Protein AF-A0A6C1P5B0-F1 (afdb_monomer_lite)

Sequence (111 aa):
MDVAIIEFALLFVALGLSKLLVMAIQHYRHRSEVDELVGQFNICWNGKEEDELYAWYRVRMHLMNTNASQRRKNYVDQRISNLNKSKIVSKTMVTPRGELLMKPAKKDTSY

Foldseek 3Di:
DVVVVVVVVVVVVVVVVVVVVVVVVVVVVVVVLVVVLVVQLVVQDPPDLVCSLVSLVVSLVVCVVDPHDPVSNVVSVVVNVVSVVVPPPPCWDADPVRDTPNPDDPPPPDD

Secondary structure (DSSP, 8-state):
-HHHHHHHHHHHHHHHHHHHHHHHHHHHHHHHHHHHHHHHHHHH--S-HHHHHHHHHHHHHHHHHTT--HHHHHHHHHHHHHHHHHH---SEEEPTTS-EEEPPP------

pLDDT: mean 77.36, std 13.17, range [44.78, 91.88]

Structure (mmCIF, N/CA/C/O backbone):
data_AF-A0A6C1P5B0-F1
#
_entry.id   AF-A0A6C1P5B0-F1
#
loop_
_atom_site.group_PDB
_atom_site.id
_atom_site.type_symbol
_atom_site.label_atom_id
_atom_site.label_alt_id
_atom_site.label_comp_id
_atom_site.label_asym_id
_atom_site.label_entity_id
_atom_site.label_seq_id
_atom_site.pdbx_PDB_ins_code
_atom_site.Cartn_x
_atom_site.Cartn_y
_atom_site.Cartn_z
_atom_site.occupancy
_atom_site.B_iso_or_equiv
_atom_site.auth_seq_id
_atom_site.auth_comp_id
_atom_site.auth_asym_id
_atom_site.auth_atom_id
_atom_site.pdbx_PDB_model_num
ATOM 1 N N . MET A 1 1 ? 25.398 3.217 -47.181 1.00 62.22 1 MET A N 1
ATOM 2 C CA . MET A 1 1 ? 24.157 3.908 -46.766 1.00 62.22 1 MET A CA 1
ATOM 3 C C . MET A 1 1 ? 23.291 3.014 -45.888 1.00 62.22 1 MET A C 1
ATOM 5 O O . MET A 1 1 ? 22.698 3.520 -44.948 1.00 62.22 1 MET A O 1
ATOM 9 N N . ASP A 1 2 ? 23.298 1.700 -46.109 1.00 79.44 2 ASP A N 1
ATOM 10 C CA . ASP A 1 2 ? 22.427 0.755 -45.392 1.00 79.44 2 ASP A CA 1
ATOM 11 C C . ASP A 1 2 ? 22.732 0.622 -43.891 1.00 79.44 2 ASP A C 1
ATOM 13 O O . ASP A 1 2 ? 21.816 0.500 -43.085 1.00 79.44 2 ASP A O 1
ATOM 17 N N . VAL A 1 3 ? 24.002 0.742 -43.486 1.00 82.75 3 VAL A N 1
ATOM 18 C CA . VAL A 1 3 ? 24.412 0.647 -42.069 1.00 82.75 3 VAL A CA 1
ATOM 19 C C . VAL A 1 3 ? 23.792 1.758 -41.212 1.00 82.75 3 VAL A C 1
ATOM 21 O O . VAL A 1 3 ? 23.270 1.478 -40.139 1.00 82.75 3 VAL A O 1
ATOM 24 N N . ALA A 1 4 ? 23.756 2.996 -41.714 1.00 84.12 4 ALA A N 1
ATOM 25 C CA . ALA A 1 4 ? 23.169 4.127 -40.991 1.00 84.12 4 ALA A CA 1
ATOM 26 C C . ALA A 1 4 ? 21.646 3.979 -40.816 1.00 84.12 4 ALA A C 1
ATOM 28 O O . ALA A 1 4 ? 21.088 4.389 -39.803 1.00 84.12 4 ALA A O 1
ATOM 29 N N . ILE A 1 5 ? 20.968 3.355 -41.785 1.00 86.62 5 ILE A N 1
ATOM 30 C CA . ILE A 1 5 ? 19.528 3.070 -41.712 1.00 86.62 5 ILE A CA 1
ATOM 31 C C . ILE A 1 5 ? 19.258 1.997 -40.649 1.00 86.62 5 ILE A C 1
ATOM 33 O O . ILE A 1 5 ? 18.314 2.124 -39.869 1.00 86.62 5 ILE A O 1
ATOM 37 N N . ILE A 1 6 ? 20.110 0.969 -40.580 1.00 89.25 6 ILE A N 1
ATOM 38 C CA . ILE A 1 6 ? 20.019 -0.098 -39.575 1.00 89.25 6 ILE A CA 1
ATOM 39 C C . ILE A 1 6 ? 20.282 0.451 -38.167 1.00 89.25 6 ILE A C 1
ATOM 41 O O . ILE A 1 6 ? 19.525 0.142 -37.248 1.00 89.25 6 ILE A O 1
ATOM 45 N N . GLU A 1 7 ? 21.298 1.300 -37.989 1.00 82.75 7 GLU A N 1
ATOM 46 C CA . GLU A 1 7 ? 21.575 1.968 -36.708 1.00 82.75 7 GLU A CA 1
ATOM 47 C C . GLU A 1 7 ? 20.400 2.841 -36.254 1.00 82.75 7 GLU A C 1
ATOM 49 O O . GLU A 1 7 ? 19.996 2.796 -35.090 1.00 82.75 7 GLU A O 1
ATOM 54 N N . PHE A 1 8 ? 19.794 3.587 -37.180 1.00 89.31 8 PHE A N 1
ATOM 55 C CA . PHE A 1 8 ? 18.635 4.422 -36.879 1.00 89.31 8 PHE A CA 1
ATOM 56 C C . PHE A 1 8 ? 17.410 3.577 -36.499 1.00 89.31 8 PHE A C 1
ATOM 58 O O . PHE A 1 8 ? 16.720 3.887 -35.529 1.00 89.31 8 PHE A O 1
ATOM 65 N N . ALA A 1 9 ? 17.172 2.460 -37.193 1.00 88.38 9 ALA A N 1
ATOM 66 C CA . ALA A 1 9 ? 16.107 1.516 -36.854 1.00 88.38 9 ALA A CA 1
ATOM 67 C C . ALA A 1 9 ? 16.325 0.858 -35.478 1.00 88.38 9 ALA A C 1
ATOM 69 O O . ALA A 1 9 ? 15.390 0.767 -34.677 1.00 88.38 9 ALA A O 1
ATOM 70 N N . LEU A 1 10 ? 17.562 0.459 -35.162 1.00 91.12 10 LEU A N 1
ATOM 71 C CA . LEU A 1 10 ? 17.937 -0.084 -33.853 1.00 91.12 10 LEU A CA 1
ATOM 72 C C . LEU A 1 10 ? 17.684 0.914 -32.720 1.00 91.12 10 LEU A C 1
ATOM 74 O O . LEU A 1 10 ? 17.243 0.512 -31.643 1.00 91.12 10 LEU A O 1
ATOM 78 N N . LEU A 1 11 ? 17.892 2.209 -32.961 1.00 90.19 11 LEU A N 1
ATOM 79 C CA . LEU A 1 11 ? 17.638 3.254 -31.971 1.00 90.19 11 LEU A CA 1
ATOM 80 C C . LEU A 1 11 ? 16.148 3.351 -31.600 1.00 90.19 11 LEU A C 1
ATOM 82 O O . LEU A 1 11 ? 15.812 3.455 -30.418 1.00 90.19 11 LEU A O 1
ATOM 86 N N . PHE A 1 12 ? 15.237 3.234 -32.570 1.00 90.25 12 PHE A N 1
ATOM 87 C CA . PHE A 1 12 ? 13.794 3.193 -32.289 1.00 90.25 12 PHE A CA 1
ATOM 88 C C . PHE A 1 12 ? 13.375 1.929 -31.539 1.00 90.25 12 PHE A C 1
ATOM 90 O O . PHE A 1 12 ? 12.561 2.001 -30.614 1.00 90.25 12 PHE A O 1
ATOM 97 N N . VAL A 1 13 ? 13.961 0.782 -31.886 1.00 91.25 13 VAL A N 1
ATOM 98 C CA . VAL A 1 13 ? 13.725 -0.478 -31.167 1.00 91.25 13 VAL A CA 1
ATOM 99 C C . VAL A 1 13 ? 14.211 -0.370 -29.718 1.00 91.25 13 VAL A C 1
ATOM 101 O O . VAL A 1 13 ? 13.481 -0.737 -28.795 1.00 91.25 13 VAL A O 1
ATOM 104 N N . ALA A 1 14 ? 15.392 0.210 -29.491 1.00 91.62 14 ALA A N 1
ATOM 105 C CA . ALA A 1 14 ? 15.939 0.443 -28.156 1.00 91.62 14 ALA A CA 1
ATOM 106 C C . ALA A 1 14 ? 15.065 1.398 -27.322 1.00 91.62 14 ALA A C 1
ATOM 108 O O . ALA A 1 14 ? 14.828 1.146 -26.139 1.00 91.62 14 ALA A O 1
ATOM 109 N N . LEU A 1 15 ? 14.525 2.460 -27.931 1.00 90.88 15 LEU A N 1
ATOM 110 C CA . LEU A 1 15 ? 13.583 3.374 -27.274 1.00 90.88 15 LEU A CA 1
ATOM 111 C C . LEU A 1 15 ? 12.289 2.664 -26.850 1.00 90.88 15 LEU A C 1
ATOM 113 O O . LEU A 1 15 ? 11.814 2.863 -25.728 1.00 90.88 15 LEU A O 1
ATOM 117 N N . GLY A 1 16 ? 11.739 1.811 -27.719 1.00 91.88 16 GLY A N 1
ATOM 118 C CA . GLY A 1 16 ? 10.561 0.998 -27.408 1.00 91.88 16 GLY A CA 1
ATOM 119 C C . GLY A 1 16 ? 10.817 0.021 -26.258 1.00 91.88 16 GLY A C 1
ATOM 120 O O . GLY A 1 16 ? 10.052 -0.025 -25.293 1.00 91.88 16 GLY A O 1
ATOM 121 N N . LEU A 1 17 ? 11.938 -0.702 -26.312 1.00 90.62 17 LEU A N 1
ATOM 122 C CA . LEU A 1 17 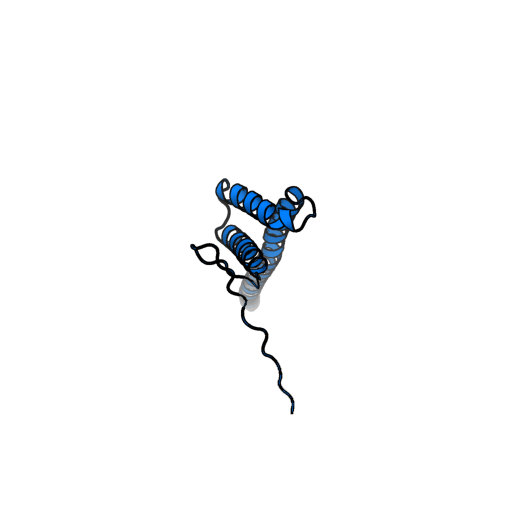? 12.356 -1.631 -25.259 1.00 90.62 17 LEU A CA 1
ATOM 123 C C . LEU A 1 17 ? 12.588 -0.924 -23.921 1.00 90.62 17 LEU A C 1
ATOM 125 O O . LEU A 1 17 ? 12.145 -1.425 -22.892 1.00 90.62 17 LEU A O 1
ATOM 129 N N . SER A 1 18 ? 13.203 0.261 -23.923 1.00 90.44 18 SER A N 1
ATOM 130 C CA . SER A 1 18 ? 13.410 1.067 -22.713 1.00 90.44 18 SER A CA 1
ATOM 131 C C . SER A 1 18 ? 12.085 1.418 -22.025 1.00 90.44 18 SER A C 1
ATOM 133 O O . SER A 1 18 ? 11.930 1.216 -20.817 1.00 90.44 18 SER A O 1
ATOM 135 N N . LYS A 1 19 ? 11.077 1.853 -22.795 1.00 88.00 19 LYS A N 1
ATOM 136 C CA . LYS A 1 19 ? 9.723 2.126 -22.279 1.00 88.00 19 LYS A CA 1
ATOM 137 C C . LYS A 1 19 ? 9.085 0.879 -21.665 1.00 88.00 19 LYS A C 1
ATOM 139 O O . LYS A 1 19 ? 8.540 0.966 -20.565 1.00 88.00 19 LYS A O 1
ATOM 144 N N . LEU A 1 20 ? 9.178 -0.268 -22.341 1.00 89.31 20 LEU A N 1
ATOM 145 C CA . LEU A 1 20 ? 8.651 -1.540 -21.833 1.00 89.31 20 LEU A CA 1
ATOM 146 C C . LEU A 1 20 ? 9.322 -1.951 -20.518 1.00 89.31 20 LEU A C 1
ATOM 148 O O . LEU A 1 20 ? 8.639 -2.350 -19.576 1.00 89.31 20 LEU A O 1
ATOM 152 N N . LEU A 1 21 ? 10.642 -1.788 -20.424 1.00 88.75 21 LEU A N 1
ATOM 153 C CA . LEU A 1 21 ? 11.419 -2.099 -19.226 1.00 88.75 21 LEU A CA 1
ATOM 154 C C . LEU A 1 21 ? 11.000 -1.224 -18.040 1.00 88.75 21 LEU A C 1
ATOM 156 O O . LEU A 1 21 ? 10.780 -1.733 -16.943 1.00 88.75 21 LEU A O 1
ATOM 160 N N . VAL A 1 22 ? 10.801 0.079 -18.263 1.00 88.00 22 VAL A N 1
ATOM 161 C CA . VAL A 1 22 ? 10.298 0.990 -17.224 1.00 88.00 22 VAL A CA 1
ATOM 162 C C . VAL A 1 22 ? 8.896 0.590 -16.764 1.00 88.00 22 VAL A C 1
ATOM 164 O O . VAL A 1 22 ? 8.643 0.571 -15.559 1.00 88.00 22 VAL A O 1
ATOM 167 N N . MET A 1 23 ? 7.992 0.232 -17.681 1.00 84.12 23 MET A N 1
ATOM 168 C CA . MET A 1 23 ? 6.644 -0.226 -17.313 1.00 84.12 23 MET A CA 1
ATOM 169 C C . MET A 1 23 ? 6.688 -1.519 -16.493 1.00 84.12 23 MET A C 1
ATOM 171 O O . MET A 1 23 ? 6.004 -1.619 -15.473 1.00 84.12 23 MET A O 1
ATOM 175 N N . ALA A 1 24 ? 7.530 -2.478 -16.885 1.00 81.50 24 ALA A N 1
ATOM 176 C CA . ALA A 1 24 ? 7.726 -3.712 -16.134 1.00 81.50 24 ALA A CA 1
ATOM 177 C C . ALA A 1 24 ? 8.270 -3.424 -14.724 1.00 81.50 24 ALA A C 1
ATOM 179 O O . ALA A 1 24 ? 7.690 -3.873 -13.736 1.00 81.50 24 ALA A O 1
ATOM 180 N N . ILE A 1 25 ? 9.319 -2.603 -14.604 1.00 82.81 25 ILE A N 1
ATOM 181 C CA . ILE A 1 25 ? 9.905 -2.219 -13.309 1.00 82.81 25 ILE A CA 1
ATOM 182 C C . ILE A 1 25 ? 8.868 -1.530 -12.416 1.00 82.81 25 ILE A C 1
ATOM 184 O O . ILE A 1 25 ? 8.769 -1.855 -11.235 1.00 82.81 25 ILE A O 1
ATOM 188 N N . GLN A 1 26 ? 8.070 -0.604 -12.954 1.00 74.38 26 GLN A N 1
ATOM 189 C CA . GLN A 1 26 ? 7.018 0.068 -12.186 1.00 74.38 26 GLN A CA 1
ATOM 190 C C . GLN A 1 26 ? 5.969 -0.916 -11.656 1.00 74.38 26 GLN A C 1
ATOM 192 O O . GLN A 1 26 ? 5.508 -0.763 -10.523 1.00 74.38 26 GLN A O 1
ATOM 197 N N . HIS A 1 27 ? 5.620 -1.937 -12.442 1.00 72.75 27 HIS A N 1
ATOM 198 C CA . HIS A 1 27 ? 4.692 -2.979 -12.018 1.00 72.75 27 HIS A CA 1
ATOM 199 C C . HIS A 1 27 ? 5.258 -3.814 -10.857 1.00 72.75 27 HIS A C 1
ATOM 201 O O . HIS A 1 27 ? 4.585 -3.992 -9.842 1.00 72.75 27 HIS A O 1
ATOM 207 N N . TYR A 1 28 ? 6.517 -4.253 -10.945 1.00 72.12 28 TYR A N 1
ATOM 208 C CA . TYR A 1 28 ? 7.165 -5.015 -9.867 1.00 72.12 28 TYR A CA 1
ATOM 209 C C . TYR A 1 28 ? 7.414 -4.183 -8.607 1.00 72.12 28 TYR A C 1
ATOM 211 O O . TYR A 1 28 ? 7.228 -4.670 -7.491 1.00 72.12 28 TYR A O 1
ATOM 219 N N . ARG A 1 29 ? 7.778 -2.907 -8.765 1.00 66.88 29 ARG A N 1
ATOM 220 C CA . ARG A 1 29 ? 8.003 -1.998 -7.636 1.00 66.88 29 ARG A CA 1
ATOM 221 C C . ARG A 1 29 ? 6.724 -1.759 -6.833 1.00 66.88 29 ARG A C 1
ATOM 223 O O . ARG A 1 29 ? 6.788 -1.630 -5.615 1.00 66.88 29 ARG A O 1
ATOM 230 N N . HIS A 1 30 ? 5.564 -1.759 -7.493 1.00 59.59 30 HIS A N 1
ATOM 231 C CA . HIS A 1 30 ? 4.272 -1.630 -6.817 1.00 59.59 30 HIS A CA 1
ATOM 232 C C . HIS A 1 30 ? 4.004 -2.781 -5.840 1.00 59.59 30 HIS A C 1
ATOM 234 O O . HIS A 1 30 ? 3.536 -2.543 -4.729 1.00 59.59 30 HIS A O 1
ATOM 240 N N . ARG A 1 31 ? 4.376 -4.008 -6.225 1.00 62.56 31 ARG A N 1
ATOM 241 C CA . ARG A 1 31 ? 4.257 -5.193 -5.367 1.00 62.56 31 ARG A CA 1
ATOM 242 C C . ARG A 1 31 ? 5.111 -5.050 -4.105 1.00 62.56 31 ARG A C 1
ATOM 244 O O . ARG A 1 31 ? 4.591 -5.206 -3.008 1.00 62.56 31 ARG A O 1
ATOM 251 N N . SER A 1 32 ? 6.357 -4.600 -4.268 1.00 71.94 32 SER A N 1
ATOM 252 C CA . SER A 1 32 ? 7.278 -4.334 -3.153 1.00 71.94 32 SER A CA 1
ATOM 253 C C . SER A 1 32 ? 6.728 -3.303 -2.155 1.00 71.94 32 SER A C 1
ATOM 255 O O . SER A 1 32 ? 6.774 -3.510 -0.946 1.00 71.94 32 SER A O 1
ATOM 257 N N . GLU A 1 33 ? 6.128 -2.208 -2.639 1.00 71.62 33 GLU A N 1
ATOM 258 C CA . GLU A 1 33 ? 5.594 -1.156 -1.757 1.00 71.62 33 GLU A CA 1
ATOM 259 C C . GLU A 1 33 ? 4.412 -1.637 -0.891 1.00 71.62 33 GLU A C 1
ATOM 261 O O . GLU A 1 33 ? 4.256 -1.181 0.250 1.00 71.62 33 GLU A O 1
ATOM 266 N N . VAL A 1 34 ? 3.577 -2.538 -1.425 1.00 76.69 34 VAL A N 1
ATOM 267 C CA . VAL A 1 34 ? 2.470 -3.173 -0.691 1.00 76.69 34 VAL A CA 1
ATOM 268 C C . VAL A 1 34 ? 2.997 -4.241 0.263 1.00 76.69 34 VAL A C 1
ATOM 270 O O . VAL A 1 34 ? 2.560 -4.280 1.412 1.00 76.69 34 VAL A O 1
ATOM 273 N N . ASP A 1 35 ? 3.962 -5.049 -0.169 1.00 80.19 35 ASP A N 1
ATOM 274 C CA . ASP A 1 35 ? 4.572 -6.090 0.660 1.00 80.19 35 ASP A CA 1
ATOM 275 C C . ASP A 1 35 ? 5.272 -5.489 1.890 1.00 80.19 35 ASP A C 1
ATOM 277 O O . ASP A 1 35 ? 5.115 -5.997 2.999 1.00 80.19 35 ASP A O 1
ATOM 281 N N . GLU A 1 36 ? 5.944 -4.342 1.748 1.00 81.94 36 GLU A N 1
ATOM 282 C CA . GLU A 1 36 ? 6.495 -3.596 2.887 1.00 81.94 36 GLU A CA 1
ATOM 283 C C . GLU A 1 36 ? 5.413 -3.136 3.877 1.00 81.94 36 GLU A C 1
ATOM 285 O O . GLU A 1 36 ? 5.600 -3.226 5.091 1.00 81.94 36 GLU A O 1
ATOM 290 N N . LEU A 1 37 ? 4.276 -2.633 3.378 1.00 84.38 37 LEU A N 1
ATOM 291 C CA . LEU A 1 37 ? 3.157 -2.195 4.224 1.00 84.38 37 LEU A CA 1
ATOM 292 C C . LEU A 1 37 ? 2.545 -3.371 4.987 1.00 84.38 37 LEU A C 1
ATOM 294 O O . LEU A 1 37 ? 2.217 -3.240 6.165 1.00 84.38 37 LEU A O 1
ATOM 298 N N . VAL A 1 38 ? 2.412 -4.517 4.320 1.00 84.44 38 VAL A N 1
ATOM 299 C CA . VAL A 1 38 ? 1.949 -5.762 4.938 1.00 84.44 38 VAL A CA 1
ATOM 300 C C . VAL A 1 38 ? 2.968 -6.262 5.964 1.00 84.44 38 VAL A C 1
ATOM 302 O O . VAL A 1 38 ? 2.573 -6.694 7.041 1.00 84.44 38 VAL A O 1
ATOM 305 N N . GLY A 1 39 ? 4.268 -6.124 5.699 1.00 83.44 39 GLY A N 1
ATOM 306 C CA . GLY A 1 39 ? 5.324 -6.408 6.672 1.00 83.44 39 GLY A CA 1
ATOM 307 C C . GLY A 1 39 ? 5.206 -5.550 7.934 1.00 83.44 39 GLY A C 1
ATOM 308 O O . GLY A 1 39 ? 5.196 -6.081 9.043 1.00 83.44 39 GLY A O 1
ATOM 309 N N . GLN A 1 40 ? 5.034 -4.232 7.784 1.00 85.38 40 GLN A N 1
ATOM 310 C CA . GLN A 1 40 ? 4.821 -3.316 8.916 1.00 85.38 40 GLN A CA 1
ATOM 311 C C . GLN A 1 40 ? 3.549 -3.645 9.703 1.00 85.38 40 GLN A C 1
ATOM 313 O O . GLN A 1 40 ? 3.542 -3.588 10.934 1.00 85.38 40 GLN A O 1
ATOM 318 N N . PHE A 1 41 ? 2.483 -4.013 8.995 1.00 89.44 41 PHE A N 1
ATOM 319 C CA . PHE A 1 41 ?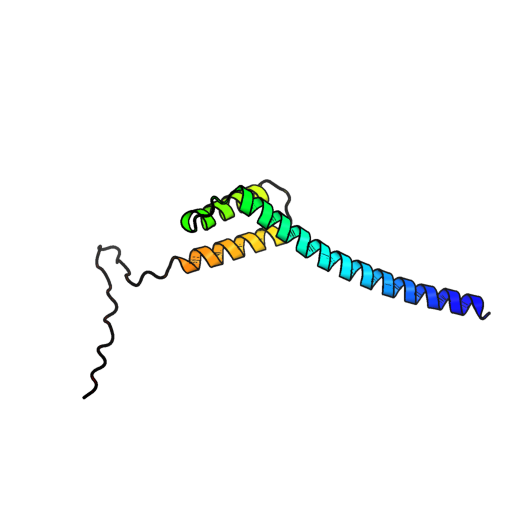 1.246 -4.472 9.607 1.00 89.44 41 PHE A CA 1
ATOM 320 C C . PHE A 1 41 ? 1.463 -5.754 10.418 1.00 89.44 41 PHE A C 1
ATOM 322 O O . PHE A 1 41 ? 1.092 -5.784 11.588 1.00 89.44 41 PHE A O 1
ATOM 329 N N . ASN A 1 42 ? 2.131 -6.762 9.854 1.00 86.50 42 ASN A N 1
ATOM 330 C CA . ASN A 1 42 ? 2.402 -8.034 10.528 1.00 86.50 42 ASN A CA 1
ATOM 331 C C . ASN A 1 42 ? 3.246 -7.866 11.800 1.00 86.50 42 ASN A C 1
ATOM 333 O O . ASN A 1 42 ? 3.050 -8.605 12.755 1.00 86.50 42 ASN A O 1
ATOM 337 N N . ILE A 1 43 ? 4.146 -6.878 11.846 1.00 86.44 43 ILE A N 1
ATOM 338 C CA . ILE A 1 43 ? 4.908 -6.548 13.064 1.00 86.44 43 ILE A CA 1
ATOM 339 C C . ILE A 1 43 ? 3.991 -5.982 14.159 1.00 86.44 43 ILE A C 1
ATOM 341 O O . ILE A 1 43 ? 4.189 -6.246 15.342 1.00 86.44 43 ILE A O 1
ATOM 345 N N . CYS A 1 44 ? 3.003 -5.170 13.779 1.00 83.38 44 CYS A N 1
ATOM 346 C CA . CYS A 1 44 ? 2.090 -4.518 14.719 1.00 83.38 44 CYS A CA 1
ATOM 347 C C . CYS A 1 44 ? 0.879 -5.382 15.102 1.00 83.38 44 CYS A C 1
ATOM 349 O O . CYS A 1 44 ? 0.178 -5.047 16.062 1.00 83.38 44 CYS A O 1
ATOM 351 N N . TRP A 1 45 ? 0.594 -6.435 14.337 1.00 89.19 45 TRP A N 1
ATOM 352 C CA . TRP A 1 45 ? -0.600 -7.254 14.483 1.00 89.19 45 TRP A CA 1
ATOM 353 C C . TRP A 1 45 ? -0.322 -8.520 15.294 1.00 89.19 45 TRP A C 1
ATOM 355 O O . TRP A 1 45 ? 0.516 -9.340 14.943 1.00 89.19 45 TRP A O 1
ATOM 365 N N . ASN A 1 46 ? -1.098 -8.713 16.361 1.00 84.62 46 ASN A N 1
ATOM 366 C CA . ASN A 1 46 ? -0.974 -9.862 17.264 1.00 84.62 46 ASN A CA 1
ATOM 367 C C . ASN A 1 46 ? -1.788 -11.095 16.812 1.00 84.62 46 ASN A C 1
ATOM 369 O O . ASN A 1 46 ? -1.961 -12.030 17.590 1.00 84.62 46 ASN A O 1
ATOM 373 N N . GLY A 1 47 ? -2.353 -11.086 15.599 1.00 81.00 47 GLY A N 1
ATOM 374 C CA . GLY A 1 47 ? -3.162 -12.187 15.056 1.00 81.00 47 GLY A CA 1
ATOM 375 C C . GLY A 1 47 ? -4.623 -12.233 15.526 1.00 81.00 47 GLY A C 1
ATOM 376 O O . GLY A 1 47 ? -5.375 -13.099 15.090 1.00 81.00 47 GLY A O 1
ATOM 377 N N . LYS A 1 48 ? -5.055 -11.306 16.391 1.00 83.62 48 LYS A N 1
ATOM 378 C CA . LYS A 1 48 ? -6.462 -11.162 16.800 1.00 83.62 48 LYS A CA 1
ATOM 379 C C . LYS A 1 48 ? -7.198 -10.200 15.868 1.00 83.62 48 LYS A C 1
ATOM 381 O O . LYS A 1 48 ? -6.684 -9.121 15.573 1.00 83.62 48 LYS A O 1
ATOM 386 N N . GLU A 1 49 ? -8.414 -10.552 15.456 1.00 76.81 49 GLU A N 1
ATOM 387 C CA . GLU A 1 49 ? -9.252 -9.705 14.585 1.00 76.81 49 GLU A CA 1
ATOM 388 C C . GLU A 1 49 ? -9.623 -8.369 15.247 1.00 76.81 49 GLU A C 1
ATOM 390 O O . GLU A 1 49 ? -9.698 -7.331 14.594 1.00 76.81 49 GLU A O 1
ATOM 395 N N . GLU A 1 50 ? -9.802 -8.361 16.569 1.00 77.00 50 GLU A N 1
ATOM 396 C CA . GLU A 1 50 ? -10.147 -7.151 17.324 1.00 77.00 50 GLU A CA 1
ATOM 397 C C . GLU A 1 50 ? -9.051 -6.078 17.258 1.00 77.00 50 GLU A C 1
ATOM 399 O O . GLU A 1 50 ? -9.358 -4.883 17.215 1.00 77.00 50 GLU A O 1
ATOM 404 N N . ASP A 1 51 ? -7.794 -6.521 17.178 1.00 81.81 51 ASP A N 1
ATOM 405 C CA . ASP A 1 51 ? -6.599 -5.678 17.151 1.00 81.81 51 ASP A CA 1
ATOM 406 C C . ASP A 1 51 ? -6.176 -5.293 15.725 1.00 81.81 51 ASP A C 1
ATOM 408 O O . ASP A 1 51 ? -5.306 -4.437 15.553 1.00 81.81 51 ASP A O 1
ATOM 412 N N . GLU A 1 52 ? -6.781 -5.889 14.691 1.00 85.25 52 GLU A N 1
ATOM 413 C CA . GLU A 1 52 ? -6.421 -5.642 13.290 1.00 85.25 52 GLU A CA 1
ATOM 414 C C . GLU A 1 52 ? -6.591 -4.161 12.921 1.00 85.25 52 GLU A C 1
ATOM 416 O O . GLU A 1 52 ? -5.699 -3.540 12.337 1.00 85.25 52 GLU A O 1
ATOM 421 N N . LEU A 1 53 ? -7.715 -3.560 13.317 1.00 86.19 53 LEU A N 1
ATOM 422 C CA . LEU A 1 53 ? -7.983 -2.145 13.065 1.00 86.19 53 LEU A CA 1
ATOM 423 C C . LEU A 1 53 ? -6.940 -1.251 13.756 1.00 86.19 53 LEU A C 1
ATOM 425 O O . LEU A 1 53 ? -6.444 -0.290 13.165 1.00 86.19 53 LEU A O 1
ATOM 429 N N . TYR A 1 54 ? -6.576 -1.588 14.995 1.00 86.88 54 TYR A N 1
ATOM 430 C CA . TYR A 1 54 ? -5.579 -0.847 15.764 1.00 86.88 54 TYR A CA 1
ATOM 431 C C . TYR A 1 54 ? -4.171 -0.978 15.162 1.00 86.88 54 TYR A C 1
ATOM 433 O O . TYR A 1 54 ? -3.426 0.005 15.105 1.00 86.88 54 TYR A O 1
ATOM 441 N N . ALA A 1 55 ? -3.819 -2.155 14.641 1.00 89.88 55 ALA A N 1
ATOM 442 C CA . ALA A 1 55 ? -2.572 -2.372 13.916 1.00 89.88 55 ALA A CA 1
ATOM 443 C C . ALA A 1 55 ? -2.491 -1.490 12.656 1.00 89.88 55 ALA A C 1
ATOM 445 O O . ALA A 1 55 ? -1.483 -0.810 12.451 1.00 89.88 55 ALA A O 1
ATOM 446 N N . TRP A 1 56 ? -3.569 -1.390 11.868 1.00 90.38 56 TRP A N 1
ATOM 447 C CA . TRP A 1 56 ? -3.610 -0.483 10.713 1.00 90.38 56 TRP A CA 1
ATOM 448 C C . TRP A 1 56 ? -3.483 0.997 11.096 1.00 90.38 56 TRP A C 1
ATOM 450 O O . TRP A 1 56 ? -2.803 1.750 10.395 1.00 90.38 56 TRP A O 1
ATOM 460 N N . TYR A 1 57 ? -4.060 1.426 12.223 1.00 89.56 57 TYR A N 1
ATOM 461 C CA . TYR A 1 57 ? -3.859 2.788 12.728 1.00 89.56 57 TYR A CA 1
ATOM 462 C C . TYR A 1 57 ? -2.402 3.067 13.121 1.00 89.56 57 TYR A C 1
ATOM 464 O O . TYR A 1 57 ? -1.904 4.162 12.848 1.00 89.56 57 TYR A O 1
ATOM 472 N N . ARG A 1 58 ? -1.686 2.090 13.694 1.00 89.44 58 ARG A N 1
ATOM 473 C CA . ARG A 1 58 ? -0.248 2.234 13.984 1.00 89.44 58 ARG A CA 1
ATOM 474 C C . ARG A 1 58 ? 0.587 2.372 12.712 1.00 89.44 58 ARG A C 1
ATOM 476 O O . ARG A 1 58 ? 1.414 3.280 12.630 1.00 89.44 58 ARG A O 1
ATOM 483 N N . VAL A 1 59 ? 0.316 1.554 11.694 1.00 89.25 59 VAL A N 1
ATOM 484 C CA . VAL A 1 59 ? 0.970 1.671 10.376 1.00 89.25 59 VAL A CA 1
ATOM 485 C C . VAL A 1 59 ? 0.694 3.044 9.750 1.00 89.25 59 VAL A C 1
ATOM 487 O O . VAL A 1 59 ? 1.609 3.703 9.255 1.00 89.25 59 VAL A O 1
ATOM 490 N N . ARG A 1 60 ? -0.549 3.535 9.839 1.00 88.75 60 ARG A N 1
ATOM 491 C CA . ARG A 1 60 ? -0.925 4.881 9.379 1.00 88.75 60 ARG A CA 1
ATOM 492 C C . ARG A 1 60 ? -0.126 5.975 10.084 1.00 88.75 60 ARG A C 1
ATOM 494 O O . ARG A 1 60 ? 0.373 6.880 9.422 1.00 88.75 60 ARG A O 1
ATOM 501 N N . MET A 1 61 ? 0.018 5.889 11.404 1.00 86.75 61 MET A N 1
ATOM 502 C CA . MET A 1 61 ? 0.788 6.858 12.186 1.00 86.75 61 MET A CA 1
ATOM 503 C C . MET A 1 61 ? 2.262 6.875 11.761 1.00 86.75 61 MET A C 1
ATOM 505 O O . MET A 1 61 ? 2.845 7.944 11.585 1.00 86.75 61 MET A O 1
ATOM 509 N N . HIS A 1 62 ? 2.845 5.706 11.491 1.00 85.88 62 HIS A N 1
ATOM 510 C CA . HIS A 1 62 ? 4.214 5.606 10.990 1.00 85.88 62 HIS A CA 1
ATOM 511 C C . HIS A 1 62 ? 4.376 6.246 9.596 1.00 85.88 62 HIS A C 1
ATOM 513 O O . HIS A 1 62 ? 5.337 6.977 9.344 1.00 85.88 62 HIS A O 1
ATOM 519 N N . LEU A 1 63 ? 3.385 6.073 8.714 1.00 85.44 63 LEU A N 1
ATOM 520 C CA . LEU A 1 63 ? 3.338 6.724 7.398 1.00 85.44 63 LEU A CA 1
ATOM 521 C C . LEU A 1 63 ? 3.120 8.240 7.460 1.00 85.44 63 LEU A C 1
ATOM 523 O O . LEU A 1 63 ? 3.465 8.927 6.502 1.00 85.44 63 LEU A O 1
ATOM 527 N N . MET A 1 64 ? 2.518 8.768 8.530 1.00 83.25 64 MET A N 1
ATOM 528 C CA . MET A 1 64 ? 2.373 10.216 8.726 1.00 83.25 64 MET A CA 1
ATOM 529 C C . MET A 1 64 ? 3.674 10.862 9.198 1.00 83.25 64 MET A C 1
ATOM 531 O O . MET A 1 64 ? 3.984 11.966 8.763 1.00 83.25 64 MET A O 1
ATOM 535 N N . ASN A 1 65 ? 4.448 10.151 10.022 1.00 82.25 65 ASN A N 1
ATOM 536 C CA . ASN A 1 65 ? 5.761 10.602 10.491 1.00 82.25 65 ASN A CA 1
ATOM 537 C C . ASN A 1 65 ? 6.854 10.481 9.420 1.00 82.25 65 ASN A C 1
ATOM 539 O O . ASN A 1 65 ? 7.913 11.091 9.537 1.00 82.25 65 ASN A O 1
ATOM 543 N N . THR A 1 66 ? 6.603 9.698 8.373 1.00 76.69 66 THR A N 1
ATOM 544 C CA . THR A 1 66 ? 7.511 9.536 7.237 1.00 76.69 66 THR A CA 1
ATOM 545 C C . THR A 1 66 ? 7.013 10.383 6.062 1.00 76.69 66 THR A C 1
ATOM 547 O O . THR A 1 66 ? 5.806 10.532 5.870 1.00 76.69 66 THR A O 1
ATOM 550 N N . ASN A 1 67 ? 7.906 10.873 5.194 1.00 77.56 67 ASN A N 1
ATOM 551 C CA . ASN A 1 67 ? 7.538 11.481 3.901 1.00 77.56 67 ASN A CA 1
ATOM 552 C C . ASN A 1 67 ? 7.042 10.419 2.893 1.00 77.56 67 ASN A C 1
ATOM 554 O O . ASN A 1 67 ? 7.491 10.341 1.751 1.00 77.56 67 ASN A O 1
ATOM 558 N N . ALA A 1 68 ? 6.140 9.542 3.335 1.00 79.06 68 ALA A N 1
ATOM 559 C CA . ALA A 1 68 ? 5.596 8.460 2.543 1.00 79.06 68 ALA A CA 1
ATOM 560 C C . ALA A 1 68 ? 4.664 8.995 1.450 1.00 79.06 68 ALA A C 1
ATOM 562 O O . ALA A 1 68 ? 3.893 9.935 1.659 1.00 79.06 68 ALA A O 1
ATOM 563 N N . SER A 1 69 ? 4.705 8.335 0.290 1.00 83.06 69 SER A N 1
ATOM 564 C CA . SER A 1 69 ? 3.845 8.639 -0.855 1.00 83.06 69 SER A CA 1
ATOM 565 C C . SER A 1 69 ? 2.361 8.649 -0.474 1.00 83.06 69 SER A C 1
ATOM 567 O O . SER A 1 69 ? 1.882 7.763 0.242 1.00 83.06 69 SER A O 1
ATOM 569 N N . GLN A 1 70 ? 1.608 9.604 -1.032 1.00 82.75 70 GLN A N 1
ATOM 570 C CA . GLN A 1 70 ? 0.157 9.719 -0.846 1.00 82.75 70 GLN A CA 1
ATOM 571 C C . GLN A 1 70 ? -0.582 8.421 -1.205 1.00 82.75 70 GLN A C 1
ATOM 573 O O . GLN A 1 70 ? -1.587 8.077 -0.589 1.00 82.75 70 GLN A O 1
ATOM 578 N N . ARG A 1 71 ? -0.047 7.642 -2.152 1.00 80.31 71 ARG A N 1
ATOM 579 C CA . ARG A 1 71 ? -0.618 6.351 -2.549 1.00 80.31 71 ARG A CA 1
ATOM 580 C C . ARG A 1 71 ? -0.610 5.326 -1.407 1.00 80.31 71 ARG A C 1
ATOM 582 O O . ARG A 1 71 ? -1.595 4.611 -1.247 1.00 80.31 71 ARG A O 1
ATOM 589 N N . ARG A 1 72 ? 0.459 5.280 -0.598 1.00 82.19 72 ARG A N 1
ATOM 590 C CA . ARG A 1 72 ? 0.562 4.383 0.573 1.00 82.19 72 ARG A CA 1
ATOM 591 C C . ARG A 1 72 ? -0.452 4.776 1.644 1.00 82.19 72 ARG A C 1
ATOM 593 O O . ARG A 1 72 ? -1.130 3.912 2.191 1.00 82.19 72 ARG A O 1
ATOM 600 N N . LYS A 1 73 ? -0.605 6.084 1.879 1.00 85.56 73 LYS A N 1
ATOM 601 C CA . LYS A 1 73 ? -1.605 6.637 2.806 1.00 85.56 73 LYS A CA 1
ATOM 602 C C . LYS A 1 73 ? -3.022 6.243 2.377 1.00 85.56 73 LYS A C 1
ATOM 604 O O . LYS A 1 73 ? -3.750 5.656 3.168 1.00 85.56 73 LYS A O 1
ATOM 609 N N . ASN A 1 74 ? -3.349 6.427 1.095 1.00 87.31 74 ASN A N 1
ATOM 610 C CA . ASN A 1 74 ? -4.651 6.051 0.538 1.00 87.31 74 ASN A CA 1
ATOM 611 C C . ASN A 1 74 ? -4.940 4.543 0.660 1.00 87.31 74 ASN A C 1
ATOM 613 O O . ASN A 1 74 ? -6.073 4.166 0.947 1.00 87.31 74 ASN A O 1
ATOM 617 N N . TYR A 1 75 ? -3.939 3.679 0.452 1.00 87.50 75 TYR A N 1
ATOM 618 C CA . TYR A 1 75 ? -4.103 2.230 0.619 1.00 87.50 75 TYR A CA 1
ATOM 619 C C . TYR A 1 75 ? -4.482 1.865 2.061 1.00 87.50 75 TYR A C 1
ATOM 621 O O . TYR A 1 75 ? -5.449 1.136 2.285 1.00 87.50 75 TYR A O 1
ATOM 629 N N . VAL A 1 76 ? -3.761 2.410 3.044 1.00 88.62 76 VAL A N 1
ATOM 630 C CA . VAL A 1 76 ? -4.048 2.166 4.465 1.00 88.62 76 VAL A CA 1
ATOM 631 C C . VAL A 1 76 ? -5.408 2.740 4.863 1.00 88.62 76 VAL A C 1
ATOM 633 O O . VAL A 1 76 ? -6.188 2.051 5.517 1.00 88.62 76 VAL A O 1
ATOM 636 N N . ASP A 1 77 ? -5.745 3.946 4.404 1.00 87.94 77 ASP A N 1
ATOM 637 C CA . ASP A 1 77 ? -7.053 4.561 4.657 1.00 87.94 77 ASP A CA 1
ATOM 638 C C . ASP A 1 77 ? -8.206 3.713 4.083 1.00 87.94 77 ASP A C 1
ATOM 640 O O . ASP A 1 77 ? -9.240 3.549 4.736 1.00 87.94 77 ASP A O 1
ATOM 644 N N . GLN A 1 78 ? -8.030 3.109 2.901 1.00 87.50 78 GLN A N 1
ATOM 645 C CA . GLN A 1 78 ? -9.007 2.171 2.335 1.00 87.50 78 GLN A CA 1
ATOM 646 C C . GLN A 1 78 ? -9.157 0.904 3.185 1.00 87.50 78 GLN A C 1
ATOM 648 O O . GLN A 1 78 ? -10.286 0.482 3.442 1.00 87.50 78 GLN A O 1
ATOM 653 N N . ARG A 1 79 ? -8.052 0.309 3.660 1.00 87.81 79 ARG A N 1
ATOM 654 C CA . ARG A 1 79 ? -8.101 -0.874 4.542 1.00 87.81 79 ARG A CA 1
ATOM 655 C C . ARG A 1 79 ? -8.837 -0.565 5.845 1.00 87.81 79 ARG A C 1
ATOM 657 O O . ARG A 1 7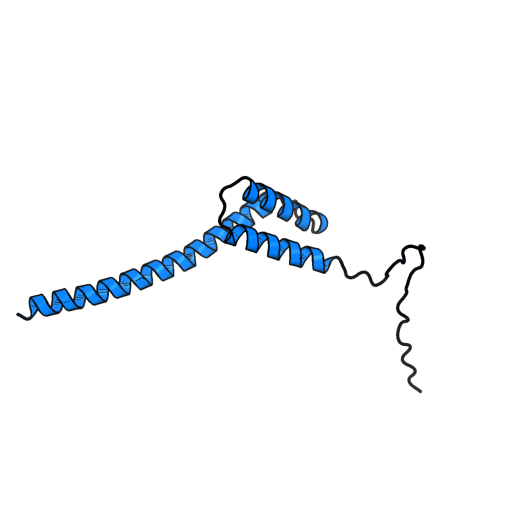9 ? -9.745 -1.306 6.211 1.00 87.81 79 ARG A O 1
ATOM 664 N N . ILE A 1 80 ? -8.522 0.564 6.482 1.00 87.81 80 ILE A N 1
ATOM 665 C CA . ILE A 1 80 ? -9.198 1.037 7.699 1.00 87.81 80 ILE A CA 1
ATOM 666 C C . ILE A 1 80 ? -10.692 1.260 7.439 1.00 87.81 80 ILE A C 1
ATOM 668 O O . ILE A 1 80 ? -11.525 0.805 8.217 1.00 87.81 80 ILE A O 1
ATOM 672 N N . SER A 1 81 ? -11.052 1.920 6.335 1.00 85.62 81 SER A N 1
ATOM 673 C CA . SER A 1 81 ? -12.453 2.172 5.969 1.00 85.62 81 SER A CA 1
ATOM 674 C C . SER A 1 81 ? -13.244 0.875 5.777 1.00 85.62 81 SER A C 1
ATOM 676 O O . SER A 1 81 ? -14.372 0.761 6.257 1.00 85.62 81 SER A O 1
ATOM 678 N N . ASN A 1 82 ? -12.646 -0.128 5.132 1.00 84.81 82 ASN A N 1
ATOM 679 C CA . ASN A 1 82 ? -13.286 -1.424 4.911 1.00 84.81 82 ASN A CA 1
ATOM 680 C C . ASN A 1 82 ? -13.488 -2.199 6.223 1.00 84.81 82 ASN A C 1
ATOM 682 O O . ASN A 1 82 ? -14.569 -2.739 6.447 1.00 84.81 82 ASN A O 1
ATOM 686 N N . LEU A 1 83 ? -12.489 -2.193 7.111 1.00 81.94 83 LEU A N 1
ATOM 687 C CA . LEU A 1 83 ? -12.560 -2.839 8.429 1.00 81.94 83 LEU A CA 1
ATOM 688 C C . LEU A 1 83 ? -13.513 -2.124 9.396 1.00 81.94 83 LEU A C 1
ATOM 690 O O . LEU A 1 83 ? -14.164 -2.754 10.222 1.00 81.94 83 LEU A O 1
ATOM 694 N N . ASN A 1 84 ? -13.635 -0.801 9.300 1.00 78.00 84 ASN A N 1
ATOM 695 C CA . ASN A 1 84 ? -14.567 -0.051 10.139 1.00 78.00 84 ASN A CA 1
ATOM 696 C C . ASN A 1 84 ? -16.030 -0.322 9.736 1.00 78.00 84 ASN A C 1
ATOM 698 O O . ASN A 1 84 ? -16.916 -0.417 10.582 1.00 78.00 84 ASN A O 1
ATOM 702 N N . LYS A 1 85 ? -16.293 -0.515 8.436 1.00 66.12 85 LYS A N 1
ATOM 703 C CA . LYS A 1 85 ? -17.634 -0.842 7.923 1.00 66.12 85 LYS A CA 1
ATOM 704 C C . LYS A 1 85 ? -18.093 -2.253 8.294 1.00 66.12 85 LYS A C 1
ATOM 706 O O . LYS A 1 85 ? -19.290 -2.446 8.483 1.00 66.12 85 LYS A O 1
ATOM 711 N N . SER A 1 86 ? -17.182 -3.219 8.427 1.00 59.66 86 SER A 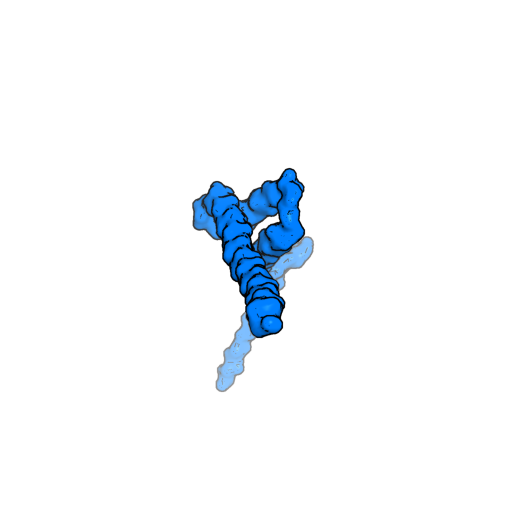N 1
ATOM 712 C CA . SER A 1 86 ? -17.549 -4.600 8.774 1.00 59.66 86 SER A CA 1
ATOM 713 C C . SER A 1 86 ? -18.064 -4.748 10.212 1.00 59.66 86 SER A C 1
ATOM 715 O O . SER A 1 86 ? -18.869 -5.640 10.467 1.00 59.66 86 SER A O 1
ATOM 717 N N . LYS A 1 87 ? -17.686 -3.852 11.141 1.00 57.56 87 LYS A N 1
ATOM 718 C CA . LYS A 1 87 ? -18.185 -3.865 12.532 1.00 57.56 87 LYS A CA 1
ATOM 719 C C . LYS A 1 87 ? -19.581 -3.252 12.717 1.00 57.56 87 LYS A C 1
ATOM 721 O O . LYS A 1 87 ? -20.244 -3.569 13.702 1.00 57.56 87 LYS A O 1
ATOM 726 N N . ILE A 1 88 ? -20.076 -2.424 11.792 1.00 55.94 88 ILE A N 1
ATOM 727 C CA . ILE A 1 88 ? -21.407 -1.789 11.902 1.00 55.94 88 ILE A CA 1
ATOM 728 C C . ILE A 1 88 ? -22.475 -2.686 11.258 1.00 55.94 88 ILE A C 1
ATOM 730 O O . ILE A 1 88 ? -23.187 -2.298 10.336 1.00 55.94 88 ILE A O 1
ATOM 734 N N . VAL A 1 89 ? -22.602 -3.913 11.761 1.00 54.53 89 VAL A N 1
ATOM 735 C CA . VAL A 1 89 ? -23.762 -4.780 11.497 1.00 54.53 89 VAL A CA 1
ATOM 736 C C . VAL A 1 89 ? -24.463 -5.059 12.825 1.00 54.53 89 VAL A C 1
ATOM 738 O O . VAL A 1 89 ? -24.716 -6.197 13.208 1.00 54.53 89 VAL A O 1
ATOM 741 N N . SER A 1 90 ? -24.762 -3.998 13.579 1.00 55.03 90 SER A N 1
ATOM 742 C CA . SER A 1 90 ? -25.663 -4.122 14.724 1.00 55.03 90 SER A CA 1
ATOM 743 C C . SER A 1 90 ? -27.098 -4.201 14.206 1.00 55.03 90 SER A C 1
ATOM 745 O O . SER A 1 90 ? -27.600 -3.250 13.607 1.00 55.03 90 SER A O 1
ATOM 747 N N . LYS A 1 91 ? -27.785 -5.321 14.460 1.00 58.78 91 LYS A N 1
ATOM 748 C CA . LYS A 1 91 ? -29.235 -5.471 14.216 1.00 58.78 91 LYS A CA 1
ATOM 749 C C . LYS A 1 91 ? -30.092 -4.606 15.154 1.00 58.78 91 LYS A C 1
ATOM 751 O O . LYS A 1 91 ? -31.314 -4.601 15.019 1.00 58.78 91 LYS A O 1
ATOM 756 N N . THR A 1 92 ? -29.461 -3.877 16.073 1.00 61.50 92 THR A N 1
ATOM 757 C CA . THR A 1 92 ? -30.127 -3.149 17.147 1.00 61.50 92 THR A CA 1
ATOM 758 C C . THR A 1 92 ? -29.587 -1.723 17.206 1.00 61.50 92 THR A C 1
ATOM 760 O O . THR A 1 92 ? -28.421 -1.495 17.531 1.00 61.50 92 THR A O 1
ATOM 763 N N . MET A 1 93 ? -30.429 -0.749 16.862 1.00 57.34 93 MET A N 1
ATOM 764 C CA . MET A 1 93 ? -30.154 0.670 17.096 1.00 57.34 93 MET A CA 1
ATOM 765 C C . MET A 1 93 ? -30.755 1.072 18.442 1.00 57.34 93 MET A C 1
ATOM 767 O O . MET A 1 93 ? -31.910 0.752 18.717 1.00 57.34 93 MET A O 1
ATOM 771 N N . VAL A 1 94 ? -29.975 1.769 19.266 1.00 61.19 94 VAL A N 1
ATOM 772 C CA . VAL A 1 94 ? -30.436 2.360 20.528 1.00 61.19 94 VAL A CA 1
ATOM 773 C C . VAL A 1 94 ? -3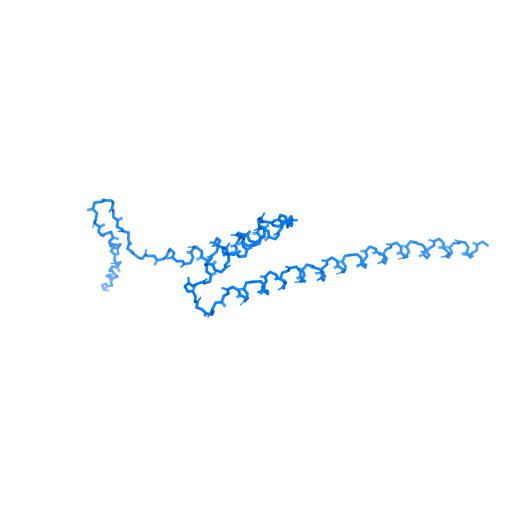0.662 3.847 20.284 1.00 61.19 94 VAL A C 1
ATOM 775 O O . VAL A 1 94 ? -29.781 4.525 19.754 1.00 61.19 94 VAL A O 1
ATOM 778 N N . THR A 1 95 ? -31.837 4.367 20.628 1.00 70.50 95 THR A N 1
ATOM 779 C CA . THR A 1 95 ? -32.107 5.807 20.530 1.00 70.50 95 THR A CA 1
ATOM 780 C C . THR A 1 95 ? -31.389 6.574 21.650 1.00 70.50 95 THR A C 1
ATOM 782 O O . THR A 1 95 ? -31.052 5.988 22.678 1.00 70.50 95 THR A O 1
ATOM 785 N N . PRO A 1 96 ? -31.203 7.904 21.535 1.00 64.62 96 PRO A N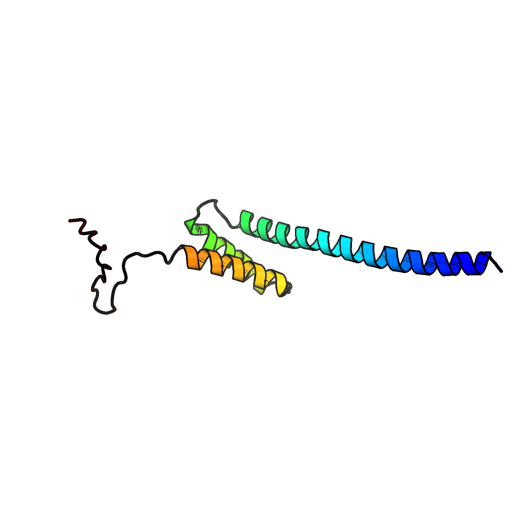 1
ATOM 786 C CA . PRO A 1 96 ? -30.631 8.730 22.609 1.00 64.62 96 PRO A CA 1
ATOM 787 C C . PRO A 1 96 ? -31.407 8.690 23.939 1.00 64.62 96 PRO A C 1
ATOM 789 O O . PRO A 1 96 ? -30.924 9.196 24.946 1.00 64.62 96 PRO A O 1
ATOM 792 N N . ARG A 1 97 ? -32.614 8.107 23.946 1.00 69.62 97 ARG A N 1
ATOM 793 C CA . ARG A 1 97 ? -33.450 7.876 25.133 1.00 69.62 97 ARG A CA 1
ATOM 794 C C . ARG A 1 97 ? -33.285 6.472 25.733 1.00 69.62 97 ARG A C 1
ATOM 796 O O . ARG A 1 97 ? -33.956 6.156 26.705 1.00 69.62 97 ARG A O 1
ATOM 803 N N . GLY A 1 98 ? -32.401 5.641 25.174 1.00 67.62 98 GLY A N 1
ATOM 804 C CA . GLY A 1 98 ? -32.132 4.283 25.652 1.00 67.62 98 GLY A CA 1
ATOM 805 C C . GLY A 1 98 ? -33.093 3.213 25.125 1.00 67.62 98 GLY A C 1
ATOM 806 O O . GLY A 1 98 ? -33.062 2.084 25.605 1.00 67.62 98 GLY A O 1
ATOM 807 N N . GLU A 1 99 ? -33.938 3.527 24.142 1.00 74.56 99 GLU A N 1
ATOM 808 C CA . GLU A 1 99 ? -34.906 2.566 23.601 1.00 74.56 99 GLU A CA 1
ATOM 809 C C . GLU A 1 99 ? -34.289 1.741 22.466 1.00 74.56 99 GLU A C 1
ATOM 811 O O . GLU A 1 99 ? -33.630 2.280 21.573 1.00 74.56 99 GLU A O 1
ATOM 816 N N . LEU A 1 100 ? -34.523 0.427 22.488 1.00 68.56 100 LEU A N 1
ATOM 817 C CA . LEU A 1 100 ? -34.066 -0.506 21.459 1.00 68.56 100 LEU A CA 1
ATOM 818 C C . LEU A 1 100 ? -35.058 -0.519 20.291 1.00 68.56 100 LEU A C 1
ATOM 820 O O . LEU A 1 100 ? -36.184 -0.995 20.425 1.00 68.56 100 LEU A O 1
ATOM 824 N N . LEU A 1 101 ? -34.630 -0.068 19.113 1.00 64.06 101 LEU A N 1
ATOM 825 C CA . LEU A 1 101 ? -35.388 -0.236 17.876 1.00 64.06 101 LEU A CA 1
ATOM 826 C C . LEU A 1 101 ? -35.137 -1.648 17.329 1.00 64.06 101 LEU A C 1
ATOM 828 O O . LEU A 1 101 ? -34.281 -1.852 16.466 1.00 64.06 101 LEU A O 1
ATOM 832 N N . MET A 1 102 ? -35.864 -2.648 17.837 1.00 55.94 102 MET A N 1
ATOM 833 C CA . MET A 1 102 ? -35.936 -3.948 17.162 1.00 55.94 102 MET A CA 1
ATOM 834 C C . MET A 1 102 ? -36.732 -3.773 15.869 1.00 55.94 102 MET A C 1
ATOM 836 O O . MET A 1 102 ? -37.931 -3.501 15.892 1.00 55.94 102 MET A O 1
ATOM 840 N N . LYS A 1 103 ? -36.072 -3.944 14.720 1.00 55.56 103 LYS A N 1
ATOM 841 C CA . LYS A 1 103 ? -36.766 -4.057 13.434 1.00 55.56 103 LYS A CA 1
ATOM 842 C C . LYS A 1 103 ? -37.636 -5.323 13.506 1.00 55.56 103 LYS A C 1
ATOM 844 O O . LYS A 1 103 ? -37.065 -6.399 13.701 1.00 55.56 103 LYS A O 1
ATOM 849 N N . PRO A 1 104 ? -38.977 -5.240 13.410 1.00 47.56 104 PRO A N 1
ATOM 850 C CA . PRO A 1 104 ? -39.820 -6.416 13.566 1.00 47.56 104 PRO A CA 1
ATOM 851 C C . PRO A 1 104 ? -39.466 -7.424 12.473 1.00 47.56 104 PRO A C 1
ATOM 853 O O . PRO A 1 104 ? -39.459 -7.094 11.284 1.00 47.56 104 PRO A O 1
ATOM 856 N N . ALA A 1 105 ? -39.128 -8.647 12.887 1.00 52.00 105 ALA A N 1
ATOM 857 C CA . ALA A 1 105 ? -38.981 -9.765 11.973 1.00 52.00 105 ALA A CA 1
ATOM 858 C C . ALA A 1 105 ? -40.302 -9.913 11.213 1.00 52.00 105 ALA A C 1
ATOM 860 O O . ALA A 1 105 ? -41.366 -10.040 11.821 1.00 52.00 105 ALA A O 1
ATOM 861 N N . LYS A 1 106 ? -40.223 -9.827 9.885 1.00 46.75 106 LYS A N 1
ATOM 862 C CA . LYS A 1 106 ? -41.338 -10.066 8.973 1.00 46.75 106 LYS A CA 1
ATOM 863 C C . LYS A 1 106 ? -41.905 -11.448 9.325 1.00 46.75 106 LYS A C 1
ATOM 865 O O . LYS A 1 106 ? -41.232 -12.452 9.116 1.00 46.75 106 LYS A O 1
ATOM 870 N N . LYS A 1 107 ? -43.084 -11.500 9.951 1.00 47.25 107 LYS A N 1
ATOM 871 C CA . LYS A 1 107 ? -43.826 -12.753 10.093 1.00 47.25 107 LYS A CA 1
ATOM 872 C C . LYS A 1 107 ? -44.327 -13.093 8.698 1.00 47.25 107 LYS A C 1
ATOM 874 O O . LYS A 1 107 ? -45.240 -12.434 8.210 1.00 47.25 107 LYS A O 1
ATOM 879 N N . ASP A 1 108 ? -43.705 -14.077 8.063 1.00 49.81 108 ASP A N 1
ATOM 880 C CA . ASP A 1 108 ? -44.273 -14.720 6.886 1.00 49.81 108 ASP A CA 1
ATOM 881 C C . ASP A 1 108 ? -45.534 -15.466 7.336 1.00 49.81 108 ASP A C 1
ATOM 883 O O . ASP A 1 108 ? -45.496 -16.600 7.806 1.00 49.81 108 ASP A O 1
ATOM 887 N N . THR A 1 109 ? -46.674 -14.787 7.258 1.00 50.56 109 THR A N 1
ATOM 888 C CA . THR A 1 109 ? -47.983 -15.433 7.201 1.00 50.56 109 THR A CA 1
ATOM 889 C C . THR A 1 109 ? -48.103 -16.109 5.839 1.00 50.56 109 THR A C 1
ATOM 891 O O . THR A 1 109 ? -48.469 -15.456 4.863 1.00 50.56 109 THR A O 1
ATOM 894 N N . SER A 1 110 ? -47.767 -17.399 5.768 1.00 45.19 110 SER A N 1
ATOM 895 C CA . SER A 1 110 ? -48.349 -18.294 4.763 1.00 45.19 110 SER A CA 1
ATOM 896 C C . SER A 1 110 ? -49.653 -18.841 5.338 1.00 45.19 110 SER A C 1
ATOM 898 O O . SER A 1 110 ? -49.637 -19.458 6.404 1.00 45.19 110 SER A O 1
ATOM 900 N N . TYR A 1 111 ? -50.756 -18.507 4.666 1.00 44.78 111 TYR A N 1
ATOM 901 C CA . TYR A 1 111 ? -52.071 -19.130 4.830 1.00 44.78 111 TYR A CA 1
ATOM 902 C C . TYR A 1 111 ? -52.097 -20.493 4.140 1.00 44.78 111 TYR A C 1
ATOM 904 O O . TYR A 1 111 ? -51.401 -20.624 3.106 1.00 44.78 111 TYR A O 1
#

Radius of gyration: 26.83 Å; chains: 1; bounding box: 76×31×72 Å